Protein AF-A0A7S4A8Y4-F1 (afdb_monomer)

Radius of gyration: 19.27 Å; Cα contacts (8 Å, |Δi|>4): 131; chains: 1; bounding box: 44×58×48 Å

InterPro domains:
  IPR015419 CTAG/Pcc1 family [PF09341] (25-113)
  IPR015419 CTAG/Pcc1 family [PTHR31283] (20-116)

Nearest PDB structures (foldseek):
  5hej-assembly1_C  TM=5.143E-01  e=7.299E-01  Dickeya dadantii 3937
  5heu-assembly1_B  TM=5.172E-01  e=1.630E+00  Dickeya dadantii 3937
  4r25-assembly1_A  TM=3.318E-01  e=5.442E+00  Bacillus subtilis subsp. subtilis str. 168

Organism: NCBI:txid44445

Secondary structure (DSSP, 8-state):
-PPP---------------S-PPEEEEEEEEESSHHHHHHHHHHHHH---SSTTEEEEEEEEEEE---SSSS-----EEEEEEEEEEESSHHHHHHHHHHHHHHHHHHHHHHHHH----

Structure (mmCIF, N/CA/C/O backbone):
data_AF-A0A7S4A8Y4-F1
#
_entry.id   AF-A0A7S4A8Y4-F1
#
loop_
_atom_site.group_PDB
_atom_site.id
_atom_site.type_symbol
_atom_site.label_atom_id
_atom_site.label_alt_id
_atom_site.label_comp_id
_atom_site.label_asym_id
_atom_site.label_entity_id
_atom_site.label_seq_id
_atom_site.pdbx_PDB_ins_code
_atom_site.Cartn_x
_atom_site.Cartn_y
_atom_site.Cartn_z
_atom_site.occupancy
_atom_site.B_iso_or_equiv
_atom_site.auth_seq_id
_atom_site.auth_comp_id
_atom_site.auth_asym_id
_atom_site.auth_atom_id
_atom_site.pdbx_PDB_model_num
ATOM 1 N N . MET A 1 1 ? 6.478 50.215 17.269 1.00 50.31 1 MET A N 1
ATOM 2 C CA . MET A 1 1 ? 5.887 48.950 16.793 1.00 50.31 1 MET A CA 1
ATOM 3 C C . MET A 1 1 ? 6.646 48.497 15.557 1.00 50.31 1 MET A C 1
ATOM 5 O O . MET A 1 1 ? 6.503 49.150 14.531 1.00 50.31 1 MET A O 1
ATOM 9 N N . PRO A 1 2 ? 7.521 47.486 15.656 1.00 39.69 2 PRO A N 1
ATOM 10 C CA . PRO A 1 2 ? 8.142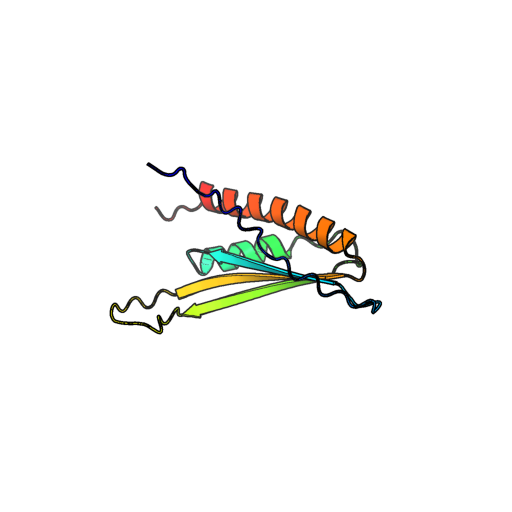 46.863 14.495 1.00 39.69 2 PRO A CA 1
ATOM 11 C C . PRO A 1 2 ? 7.368 45.610 14.055 1.00 39.69 2 PRO A C 1
ATOM 13 O O . PRO A 1 2 ? 6.901 44.831 14.879 1.00 39.69 2 PRO A O 1
ATOM 16 N N . ASN A 1 3 ? 7.221 45.501 12.737 1.00 42.44 3 ASN A N 1
ATOM 17 C CA . ASN A 1 3 ? 6.428 44.548 11.965 1.00 42.44 3 ASN A CA 1
ATOM 18 C C . ASN A 1 3 ? 7.072 43.143 11.917 1.00 42.44 3 ASN A C 1
ATOM 20 O O . ASN A 1 3 ? 8.299 43.021 11.929 1.00 42.44 3 ASN A O 1
ATOM 24 N N . GLU A 1 4 ? 6.229 42.110 11.861 1.00 42.12 4 GLU A N 1
ATOM 25 C CA . GLU A 1 4 ? 6.559 40.682 11.839 1.00 42.12 4 GLU A CA 1
ATOM 26 C C . GLU A 1 4 ? 7.539 40.305 10.719 1.00 42.12 4 GLU A C 1
ATOM 28 O O . GLU A 1 4 ? 7.380 40.646 9.549 1.00 42.12 4 GLU A O 1
ATOM 33 N N . THR A 1 5 ? 8.567 39.549 11.103 1.00 44.34 5 THR A N 1
ATOM 34 C CA . THR A 1 5 ? 9.514 38.893 10.201 1.00 44.34 5 THR A CA 1
ATOM 35 C C . THR A 1 5 ? 8.932 37.547 9.777 1.00 44.34 5 THR A C 1
ATOM 37 O O . THR A 1 5 ? 8.981 36.580 10.536 1.00 44.34 5 THR A O 1
ATOM 40 N N . THR A 1 6 ? 8.405 37.460 8.558 1.00 46.22 6 THR A N 1
ATOM 41 C CA . THR A 1 6 ? 7.983 36.192 7.950 1.00 46.22 6 THR A CA 1
ATOM 42 C C . THR A 1 6 ? 9.207 35.314 7.681 1.00 46.22 6 THR A C 1
ATOM 44 O O . THR A 1 6 ? 9.914 35.482 6.687 1.00 46.22 6 THR A O 1
ATOM 47 N N . ARG A 1 7 ? 9.475 34.358 8.576 1.00 35.16 7 ARG A N 1
ATOM 48 C CA . ARG A 1 7 ? 10.413 33.253 8.337 1.00 35.16 7 ARG A CA 1
ATOM 49 C C . ARG A 1 7 ? 9.693 32.146 7.569 1.00 35.16 7 ARG A C 1
ATOM 51 O O . ARG A 1 7 ? 9.131 31.224 8.153 1.00 35.16 7 ARG A O 1
ATOM 58 N N . THR A 1 8 ? 9.751 32.221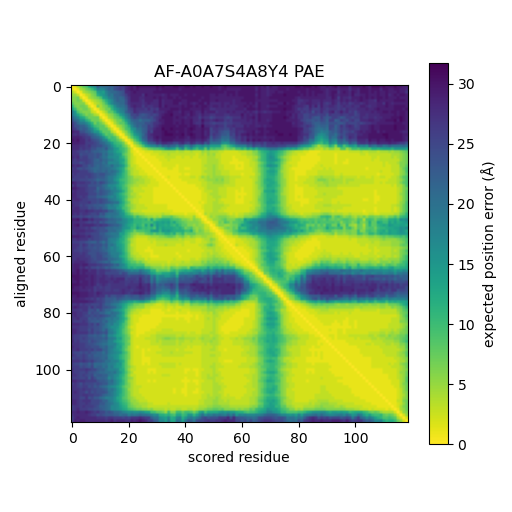 6.244 1.00 39.22 8 THR A N 1
ATOM 59 C CA . THR A 1 8 ? 9.518 31.059 5.380 1.00 39.22 8 THR A CA 1
ATOM 60 C C . THR A 1 8 ? 10.664 30.078 5.604 1.00 39.22 8 THR A C 1
ATOM 62 O O . THR A 1 8 ? 11.783 30.295 5.142 1.00 39.22 8 THR A O 1
ATOM 65 N N . THR A 1 9 ? 10.403 29.017 6.364 1.00 31.66 9 THR A N 1
ATOM 66 C CA . THR A 1 9 ? 11.376 27.948 6.598 1.00 31.66 9 THR A CA 1
ATOM 67 C C . THR A 1 9 ? 11.164 26.894 5.520 1.00 31.66 9 THR A C 1
ATOM 69 O O . TH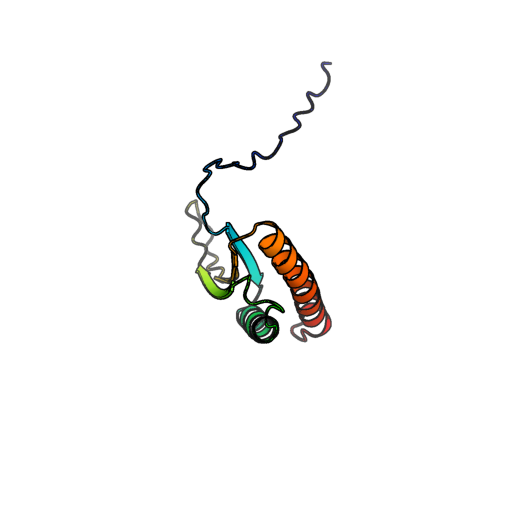R A 1 9 ? 10.257 26.072 5.609 1.00 31.66 9 THR A O 1
ATOM 72 N N . CYS A 1 10 ? 11.964 26.958 4.456 1.00 33.03 10 CYS A N 1
ATOM 73 C CA . CYS A 1 10 ? 12.030 25.893 3.464 1.00 33.03 10 CYS A CA 1
ATOM 74 C C . CYS A 1 10 ? 12.586 24.636 4.142 1.00 33.03 10 CYS A C 1
ATOM 76 O O . CYS A 1 10 ? 13.729 24.638 4.597 1.00 33.03 10 CYS A O 1
ATOM 78 N N . ALA A 1 11 ? 11.779 23.576 4.219 1.00 41.59 11 ALA A N 1
ATOM 79 C CA . ALA A 1 11 ? 12.246 22.265 4.640 1.00 41.59 11 ALA A CA 1
ATOM 80 C C . ALA A 1 11 ? 13.330 21.792 3.661 1.00 41.59 11 ALA A C 1
ATOM 82 O O . ALA A 1 11 ? 13.095 21.628 2.461 1.00 41.59 11 ALA A O 1
ATOM 83 N N . THR A 1 12 ? 14.540 21.634 4.185 1.00 37.72 12 THR A N 1
ATOM 84 C CA . THR A 1 12 ? 15.724 21.199 3.454 1.00 37.72 12 THR A CA 1
ATOM 85 C C . THR A 1 12 ? 15.555 19.736 3.057 1.00 37.72 12 THR A C 1
ATOM 87 O O . THR A 1 12 ? 15.857 18.831 3.830 1.00 37.72 12 THR A O 1
ATOM 90 N N . ALA A 1 13 ? 15.080 19.483 1.838 1.00 44.38 13 ALA A N 1
ATOM 91 C CA . ALA A 1 13 ? 15.266 18.185 1.209 1.00 44.38 13 ALA A CA 1
ATOM 92 C C . ALA A 1 13 ? 16.771 18.010 0.959 1.00 44.38 13 ALA A C 1
ATOM 94 O O . ALA A 1 13 ? 17.362 18.718 0.139 1.00 44.38 13 ALA A O 1
ATOM 95 N N . ALA A 1 14 ? 17.404 17.104 1.702 1.00 42.81 14 ALA A N 1
ATOM 96 C CA . ALA A 1 14 ? 18.786 16.718 1.476 1.00 42.81 14 ALA A CA 1
ATOM 97 C C . ALA A 1 14 ? 18.896 16.048 0.096 1.00 42.81 14 ALA A C 1
ATOM 99 O O . ALA A 1 14 ? 18.619 14.862 -0.073 1.00 42.81 14 ALA A O 1
ATOM 100 N N . VAL A 1 15 ? 19.269 16.832 -0.916 1.00 47.75 15 VAL A N 1
ATOM 101 C CA . VAL A 1 15 ? 19.627 16.322 -2.241 1.00 47.75 15 VAL A CA 1
ATOM 102 C C . VAL A 1 15 ? 21.054 15.793 -2.160 1.00 47.75 15 VAL A C 1
ATOM 104 O O . VAL A 1 15 ? 22.028 16.511 -2.383 1.00 47.75 15 VAL A O 1
ATOM 107 N N . SER A 1 16 ? 21.173 14.510 -1.839 1.00 45.62 16 SER A N 1
ATOM 108 C CA . SER A 1 16 ? 22.417 13.756 -1.970 1.00 45.62 16 SER A CA 1
ATOM 109 C C . SER A 1 16 ? 22.699 13.537 -3.454 1.00 45.62 16 SER A C 1
ATOM 111 O O . SER A 1 16 ? 22.182 12.617 -4.086 1.00 45.62 16 SER A O 1
ATOM 113 N N . ARG A 1 17 ? 23.497 14.429 -4.044 1.00 47.94 17 ARG A N 1
ATOM 114 C CA . ARG A 1 17 ? 23.940 14.325 -5.434 1.00 47.94 17 ARG A CA 1
ATOM 115 C C . ARG A 1 17 ? 25.145 13.386 -5.507 1.00 47.94 17 ARG A C 1
ATOM 117 O O . ARG A 1 17 ? 26.281 13.817 -5.355 1.00 47.94 17 ARG A O 1
ATOM 124 N N . ALA A 1 18 ? 24.879 12.110 -5.770 1.00 39.25 18 ALA A N 1
ATOM 125 C CA . ALA A 1 18 ? 25.873 11.136 -6.208 1.00 39.25 18 ALA A CA 1
ATOM 126 C C . ALA A 1 18 ? 25.392 10.515 -7.525 1.00 39.25 18 ALA A C 1
ATOM 128 O O . ALA A 1 18 ? 24.411 9.780 -7.561 1.00 39.25 18 ALA A O 1
ATOM 129 N N . THR A 1 19 ? 26.062 10.840 -8.630 1.00 49.72 19 THR A N 1
ATOM 130 C CA . THR A 1 19 ? 25.899 10.123 -9.898 1.00 49.72 19 THR A CA 1
ATOM 131 C C . THR A 1 19 ? 26.668 8.810 -9.819 1.00 49.72 19 THR A C 1
ATOM 133 O O . THR A 1 19 ? 27.800 8.700 -10.279 1.00 49.72 19 THR A O 1
ATOM 136 N N . THR A 1 20 ? 26.034 7.816 -9.214 1.00 48.00 20 THR A N 1
ATOM 137 C CA . THR A 1 20 ? 26.227 6.397 -9.505 1.00 48.00 20 THR A CA 1
ATOM 138 C C . THR A 1 20 ? 24.933 5.933 -10.172 1.00 48.00 20 THR A C 1
ATOM 140 O O . THR A 1 20 ? 23.865 6.459 -9.865 1.00 48.00 20 THR A O 1
ATOM 143 N N . HIS A 1 21 ? 24.978 4.989 -11.113 1.00 58.97 21 HIS A N 1
ATOM 144 C CA . HIS A 1 21 ? 23.762 4.359 -11.654 1.00 58.97 21 HIS A CA 1
ATOM 145 C C . HIS A 1 21 ? 23.168 3.424 -10.571 1.00 58.97 21 HIS A C 1
ATOM 147 O O . HIS A 1 21 ? 23.136 2.207 -10.716 1.00 58.97 21 HIS A O 1
ATOM 153 N N . GLY A 1 22 ? 22.828 4.000 -9.418 1.00 69.00 22 GLY A N 1
ATOM 154 C CA . GLY A 1 22 ? 22.338 3.334 -8.224 1.00 69.00 22 GLY A CA 1
ATOM 155 C C . GLY A 1 22 ? 20.822 3.232 -8.259 1.00 69.00 22 GLY A C 1
ATOM 156 O O . GLY A 1 22 ? 20.135 4.100 -8.793 1.00 69.00 22 GLY A O 1
ATOM 157 N N . SER A 1 23 ? 20.296 2.148 -7.705 1.00 85.56 23 SER A N 1
ATOM 158 C CA . SER A 1 23 ? 18.868 2.021 -7.438 1.00 85.56 23 SER A CA 1
ATOM 159 C C . SER A 1 23 ? 18.393 3.155 -6.524 1.00 85.56 23 SER A C 1
ATOM 161 O O . SER A 1 23 ? 19.036 3.483 -5.530 1.00 85.56 23 SER A O 1
ATOM 163 N N . HIS A 1 24 ? 17.249 3.735 -6.852 1.00 94.44 24 HIS A N 1
ATOM 164 C CA . HIS A 1 24 ? 16.482 4.624 -5.997 1.00 94.44 24 HIS A CA 1
ATOM 165 C C . HIS A 1 24 ? 15.610 3.800 -5.052 1.00 94.44 24 HIS A C 1
ATOM 167 O O . HIS A 1 24 ? 15.094 2.755 -5.450 1.00 94.44 24 HIS A O 1
ATOM 173 N N . SER A 1 25 ? 15.397 4.295 -3.835 1.00 95.25 25 SER A N 1
ATOM 174 C CA . SER A 1 25 ? 14.466 3.693 -2.885 1.00 95.25 25 SER A CA 1
ATOM 175 C C . SER A 1 25 ? 13.633 4.740 -2.156 1.00 95.25 25 SER A C 1
ATOM 177 O O . SER A 1 25 ? 14.091 5.863 -1.948 1.00 95.25 25 SER A O 1
ATOM 179 N N . CYS A 1 26 ? 12.430 4.359 -1.741 1.00 95.94 26 CYS A N 1
ATOM 180 C CA . CYS A 1 26 ? 11.527 5.170 -0.929 1.00 95.94 26 CYS A CA 1
ATOM 181 C C . CYS A 1 26 ? 10.893 4.283 0.146 1.00 95.94 26 CYS A C 1
ATOM 183 O O . CYS A 1 26 ? 10.465 3.172 -0.160 1.00 95.94 26 CYS A O 1
ATOM 185 N N . GLU A 1 27 ? 10.857 4.761 1.388 1.00 97.31 27 GLU A N 1
ATOM 186 C CA . GLU A 1 27 ? 10.205 4.085 2.510 1.00 97.31 27 GLU A CA 1
ATOM 187 C C . GLU A 1 27 ? 9.045 4.948 3.006 1.00 97.31 27 GLU A C 1
ATOM 189 O O . GLU A 1 27 ? 9.192 6.161 3.166 1.00 97.31 27 GLU A O 1
ATOM 194 N N . ILE A 1 28 ? 7.890 4.320 3.203 1.00 96.69 28 ILE A N 1
ATOM 195 C CA . ILE A 1 28 ? 6.677 4.940 3.732 1.00 96.69 28 ILE A CA 1
ATOM 196 C C . ILE A 1 28 ? 6.288 4.179 4.991 1.00 96.69 28 ILE A C 1
ATOM 198 O O . ILE A 1 28 ? 6.234 2.950 4.978 1.00 96.69 28 ILE A O 1
ATOM 202 N N . GLU A 1 29 ? 5.985 4.907 6.059 1.00 96.62 29 GLU A N 1
ATOM 203 C CA . GLU A 1 29 ? 5.453 4.343 7.295 1.00 96.62 29 GLU A CA 1
ATOM 204 C C . GLU A 1 29 ? 4.021 4.829 7.507 1.00 96.62 29 GLU A C 1
ATOM 206 O O . GLU A 1 29 ? 3.742 6.026 7.419 1.00 96.62 29 GLU A O 1
ATOM 211 N N . VAL A 1 30 ? 3.116 3.896 7.793 1.00 95.50 30 VAL A N 1
ATOM 212 C CA . VAL A 1 30 ? 1.720 4.184 8.131 1.00 95.50 30 VAL A CA 1
ATOM 213 C C . VAL A 1 30 ? 1.439 3.631 9.518 1.00 95.50 30 VAL A C 1
ATOM 215 O O . VAL A 1 30 ? 1.622 2.439 9.754 1.00 95.50 30 VAL A O 1
ATOM 218 N N . THR A 1 31 ? 1.000 4.490 10.429 1.00 95.38 31 THR A N 1
ATOM 219 C CA . THR A 1 31 ? 0.634 4.099 11.792 1.00 95.38 31 THR A CA 1
ATOM 220 C C . THR A 1 31 ? -0.843 3.728 11.861 1.00 95.38 31 THR A C 1
ATOM 222 O O . THR A 1 31 ? -1.680 4.426 11.290 1.00 95.38 31 THR A O 1
ATOM 225 N N . PHE A 1 32 ? -1.155 2.659 12.588 1.00 93.62 32 PHE A N 1
ATOM 226 C CA . PHE A 1 32 ? -2.507 2.168 12.819 1.00 93.62 32 PHE A CA 1
ATOM 227 C C . PHE A 1 32 ? -2.841 2.170 14.320 1.00 93.62 32 PHE A C 1
ATOM 229 O O . PHE A 1 32 ? -1.976 1.834 15.135 1.00 93.62 32 PHE A O 1
ATOM 236 N N . PRO A 1 33 ? -4.089 2.514 14.684 1.00 91.25 33 PRO A N 1
ATOM 237 C CA . PRO A 1 33 ? -4.610 2.417 16.048 1.00 91.25 33 PRO A CA 1
ATOM 238 C C . PRO A 1 33 ? -4.519 1.023 16.685 1.00 91.25 33 PRO A C 1
ATOM 240 O O . PRO A 1 33 ? -4.307 0.917 17.891 1.00 91.25 33 PRO A O 1
ATOM 243 N N . THR A 1 34 ? -4.695 -0.046 15.901 1.00 91.50 34 THR A N 1
ATOM 244 C CA . THR A 1 34 ? -4.695 -1.433 16.397 1.00 91.50 34 THR A CA 1
ATOM 245 C C . THR A 1 34 ? -3.802 -2.342 15.553 1.00 91.50 34 THR A C 1
ATOM 247 O O . THR A 1 34 ? -3.505 -2.055 14.389 1.00 91.50 34 THR A O 1
ATOM 250 N N . ASP A 1 35 ? -3.384 -3.464 16.142 1.00 94.12 35 ASP A N 1
ATOM 251 C CA . ASP A 1 35 ? -2.690 -4.552 15.448 1.00 94.12 35 ASP A CA 1
ATOM 252 C C . ASP A 1 35 ? -3.548 -5.124 14.322 1.00 94.12 35 ASP A C 1
ATOM 254 O O . ASP A 1 35 ? -3.071 -5.272 13.197 1.00 94.12 35 ASP A O 1
ATOM 258 N N . LEU A 1 36 ? -4.831 -5.363 14.606 1.00 93.12 36 LEU A N 1
ATOM 259 C CA . LEU A 1 36 ? -5.783 -5.923 13.656 1.00 93.12 36 LEU A CA 1
ATOM 260 C C . LEU A 1 36 ? -5.905 -5.058 12.396 1.00 93.12 36 LEU A C 1
ATOM 262 O O . LEU A 1 36 ? -5.829 -5.587 11.288 1.00 93.12 36 LEU A O 1
ATOM 266 N N . GLN A 1 37 ? -6.033 -3.736 12.543 1.00 94.12 37 GLN A N 1
ATOM 267 C CA . GLN A 1 37 ? -6.099 -2.826 11.395 1.00 94.12 37 GLN A CA 1
ATOM 268 C C . GLN A 1 37 ? -4.800 -2.845 10.579 1.00 94.12 37 GLN A C 1
ATOM 270 O O . GLN A 1 37 ? -4.845 -2.849 9.346 1.00 94.12 37 GLN A O 1
ATOM 275 N N . ALA A 1 38 ? -3.641 -2.893 11.244 1.00 95.25 38 ALA A N 1
ATOM 276 C CA . ALA A 1 38 ? -2.349 -2.971 10.569 1.00 95.25 38 ALA A CA 1
ATOM 277 C C . ALA A 1 38 ? -2.202 -4.286 9.777 1.00 95.25 38 ALA A C 1
ATOM 279 O O . ALA A 1 38 ? -1.740 -4.283 8.632 1.00 95.25 38 ALA A O 1
ATOM 280 N N . GLU A 1 39 ? -2.633 -5.408 10.358 1.00 95.25 39 GLU A N 1
ATOM 281 C CA . GLU A 1 39 ? -2.642 -6.724 9.714 1.00 95.25 39 GLU A CA 1
ATOM 282 C C . GLU A 1 39 ? -3.612 -6.792 8.534 1.00 95.25 39 GLU A C 1
ATOM 284 O O . GLU A 1 39 ? -3.243 -7.279 7.463 1.00 95.25 39 GLU A O 1
ATOM 289 N N . GLN A 1 40 ? -4.828 -6.267 8.688 1.00 94.88 40 GLN A N 1
ATOM 290 C CA . GLN A 1 40 ? -5.815 -6.204 7.611 1.00 94.88 40 GLN A CA 1
ATOM 291 C C . GLN A 1 40 ? -5.310 -5.344 6.452 1.00 94.88 40 GLN A C 1
ATOM 293 O O . GLN A 1 40 ? -5.340 -5.781 5.299 1.00 94.88 40 GLN A O 1
ATOM 298 N N . ALA A 1 41 ? -4.774 -4.156 6.744 1.00 94.94 41 ALA A N 1
ATOM 299 C CA . ALA A 1 41 ? -4.199 -3.284 5.728 1.00 94.94 41 ALA A CA 1
ATOM 300 C C . ALA A 1 41 ? -3.052 -3.975 4.980 1.00 94.94 41 ALA A C 1
ATOM 302 O O . ALA A 1 41 ? -3.017 -3.954 3.750 1.00 94.94 41 ALA A O 1
ATOM 303 N N . LEU A 1 42 ? -2.151 -4.653 5.700 1.00 95.31 42 LEU A N 1
ATOM 304 C CA . LEU A 1 42 ? -1.082 -5.451 5.104 1.00 95.31 42 LEU A CA 1
ATOM 305 C C . LEU A 1 42 ? -1.632 -6.539 4.173 1.00 95.31 42 LEU A C 1
ATOM 307 O O . LEU A 1 42 ? -1.123 -6.701 3.065 1.00 95.31 42 LEU A O 1
ATOM 311 N N . GLN A 1 43 ? -2.630 -7.307 4.614 1.00 94.12 43 GLN A N 1
ATOM 312 C CA . GLN A 1 43 ? -3.206 -8.392 3.817 1.00 94.12 43 GLN A CA 1
ATOM 313 C C . GLN A 1 43 ? -3.836 -7.872 2.525 1.00 94.12 43 GLN A C 1
ATOM 315 O O . GLN A 1 43 ? -3.604 -8.455 1.469 1.00 94.12 43 GLN A O 1
ATOM 320 N N . ILE A 1 44 ? -4.564 -6.756 2.591 1.00 93.50 44 ILE A N 1
ATOM 321 C CA . ILE A 1 44 ? -5.217 -6.158 1.423 1.00 93.50 44 ILE A CA 1
ATOM 322 C C . ILE A 1 44 ? -4.172 -5.579 0.458 1.00 93.50 44 ILE A C 1
ATOM 324 O O . ILE A 1 44 ? -4.187 -5.886 -0.733 1.00 93.50 44 ILE A O 1
ATOM 328 N N . LEU A 1 45 ? -3.216 -4.794 0.968 1.00 93.25 45 LEU A N 1
ATOM 329 C CA . LEU A 1 45 ? -2.206 -4.109 0.150 1.00 93.25 45 LEU A CA 1
ATOM 330 C C . LEU A 1 45 ? -1.175 -5.065 -0.473 1.00 93.25 45 LEU A C 1
ATOM 332 O O . LEU A 1 45 ? -0.569 -4.731 -1.488 1.00 93.25 45 LEU A O 1
ATOM 336 N N . ARG A 1 46 ? -0.970 -6.257 0.106 1.00 89.94 46 ARG A N 1
ATOM 337 C CA . ARG A 1 46 ? -0.061 -7.284 -0.435 1.00 89.94 46 ARG A CA 1
ATOM 338 C C . ARG A 1 46 ? -0.559 -7.944 -1.716 1.00 89.94 46 ARG A C 1
ATOM 340 O O . ARG A 1 46 ? 0.265 -8.435 -2.482 1.00 89.94 46 ARG A O 1
ATOM 347 N N . VAL A 1 47 ? -1.875 -8.020 -1.913 1.00 84.94 47 VAL A N 1
ATOM 348 C CA . VAL A 1 47 ? -2.463 -8.689 -3.087 1.00 84.94 47 VAL A CA 1
ATOM 349 C C . VAL A 1 47 ? -2.244 -7.862 -4.356 1.00 84.94 47 VAL A C 1
ATOM 351 O O . VAL A 1 47 ? -2.169 -8.421 -5.450 1.00 84.94 47 VAL A O 1
ATOM 354 N N . ASP A 1 48 ? -2.080 -6.548 -4.211 1.00 75.69 48 ASP A N 1
ATOM 355 C CA . ASP A 1 48 ? -1.801 -5.642 -5.317 1.00 75.69 48 ASP A CA 1
ATOM 356 C C . ASP A 1 48 ? -0.347 -5.779 -5.799 1.00 75.69 48 ASP A C 1
ATOM 358 O O . ASP A 1 48 ? 0.604 -5.229 -5.224 1.00 75.69 48 ASP A O 1
ATOM 362 N N . GLN A 1 49 ? -0.176 -6.551 -6.872 1.00 71.31 49 GLN A N 1
ATOM 363 C CA . GLN A 1 49 ? 1.100 -6.673 -7.564 1.00 71.31 49 GLN A CA 1
ATOM 364 C C . GLN A 1 49 ? 1.386 -5.415 -8.381 1.00 71.31 49 GLN A C 1
ATOM 366 O O . GLN A 1 49 ? 0.515 -4.893 -9.075 1.00 71.31 49 GLN A O 1
ATOM 371 N N . GLU A 1 50 ? 2.639 -4.962 -8.346 1.00 75.88 50 GLU A N 1
ATOM 372 C CA . GLU A 1 50 ? 3.078 -3.889 -9.231 1.00 75.88 50 GLU A CA 1
ATOM 373 C C . GLU A 1 50 ? 2.896 -4.315 -10.698 1.00 75.88 50 GLU A C 1
ATOM 375 O O . GLU A 1 50 ? 3.309 -5.415 -11.076 1.00 75.88 50 GLU A O 1
ATOM 380 N N . PRO A 1 51 ? 2.340 -3.452 -11.564 1.00 69.62 51 PRO A N 1
ATOM 381 C CA . PRO A 1 51 ? 2.086 -3.790 -12.964 1.00 69.62 51 PRO A CA 1
ATOM 382 C C . PRO A 1 51 ? 3.372 -3.993 -13.784 1.00 69.62 51 PRO A C 1
ATOM 384 O O . PRO A 1 51 ? 3.308 -4.418 -14.936 1.00 69.62 51 PRO A O 1
ATOM 387 N N . THR A 1 52 ? 4.544 -3.665 -13.227 1.00 77.75 52 THR A N 1
ATOM 388 C CA . THR A 1 52 ? 5.842 -3.819 -13.893 1.00 77.75 52 THR A CA 1
ATOM 389 C C . THR A 1 52 ? 6.884 -4.372 -12.926 1.00 77.75 52 THR A C 1
ATOM 391 O O . THR A 1 52 ? 6.924 -3.968 -11.768 1.00 77.75 52 THR A O 1
ATOM 394 N N . ASP A 1 53 ? 7.817 -5.173 -13.434 1.00 84.38 53 ASP A N 1
ATOM 395 C CA . ASP A 1 53 ? 8.991 -5.692 -12.714 1.00 84.38 53 ASP A CA 1
ATOM 396 C C . ASP A 1 53 ? 10.076 -4.631 -12.429 1.00 84.38 53 ASP A C 1
ATOM 398 O O . ASP A 1 53 ? 11.107 -4.910 -11.816 1.00 84.38 53 ASP A O 1
ATOM 402 N N . ARG A 1 54 ? 9.857 -3.388 -12.868 1.00 89.94 54 ARG A N 1
ATOM 403 C CA . ARG A 1 54 ? 10.810 -2.276 -12.735 1.00 89.94 54 ARG A CA 1
ATOM 404 C C . ARG A 1 54 ? 10.790 -1.631 -11.354 1.00 89.94 54 ARG A C 1
ATOM 406 O O . ARG A 1 54 ? 11.650 -0.786 -11.088 1.00 89.94 54 ARG A O 1
ATOM 413 N N . VAL A 1 55 ? 9.822 -1.982 -10.509 1.00 92.50 55 VAL A N 1
ATOM 414 C CA . VAL A 1 55 ? 9.732 -1.550 -9.111 1.00 92.50 55 VAL A CA 1
ATOM 415 C C . VAL A 1 55 ? 9.554 -2.775 -8.227 1.00 92.50 55 VAL A C 1
ATOM 417 O O . VAL A 1 55 ? 8.664 -3.585 -8.465 1.00 92.50 55 VAL A O 1
ATOM 420 N N . SER A 1 56 ? 10.380 -2.899 -7.193 1.00 92.38 56 SER A N 1
ATOM 421 C CA . SER A 1 56 ? 10.135 -3.833 -6.097 1.00 92.38 56 SER A CA 1
ATOM 422 C C . SER A 1 56 ? 9.364 -3.118 -4.989 1.00 92.38 56 SER A C 1
ATOM 424 O O . SER A 1 56 ? 9.692 -1.990 -4.627 1.00 92.38 56 SER A O 1
ATOM 426 N N . LYS A 1 57 ? 8.333 -3.778 -4.455 1.00 93.19 57 LYS A N 1
ATOM 427 C CA . LYS A 1 57 ? 7.526 -3.323 -3.317 1.00 93.19 57 LYS A CA 1
ATOM 428 C C . LYS A 1 57 ? 7.583 -4.393 -2.233 1.00 93.19 57 LYS A C 1
ATOM 430 O O . LYS A 1 57 ? 7.306 -5.561 -2.499 1.00 93.19 57 LYS A O 1
ATOM 435 N N . SER A 1 58 ? 7.963 -4.012 -1.019 1.00 94.50 58 SER A N 1
ATOM 436 C CA . SER A 1 58 ? 8.034 -4.912 0.137 1.00 94.50 58 SER A CA 1
ATOM 437 C C . SER A 1 58 ? 7.368 -4.286 1.353 1.00 94.50 58 SER A C 1
ATOM 439 O O . SER A 1 58 ? 7.350 -3.065 1.494 1.00 94.50 58 SER A O 1
ATOM 441 N N . PHE A 1 59 ? 6.807 -5.130 2.215 1.00 95.38 59 PHE A N 1
ATOM 442 C CA . PHE A 1 59 ? 6.021 -4.709 3.369 1.00 95.38 59 PHE A CA 1
ATOM 443 C C . PHE A 1 59 ? 6.562 -5.329 4.651 1.00 95.38 59 PHE A C 1
ATOM 445 O O . PHE A 1 59 ? 6.880 -6.521 4.677 1.00 95.38 59 PHE A O 1
ATOM 452 N N . GLN A 1 60 ? 6.563 -4.555 5.730 1.00 96.38 60 GLN A N 1
ATOM 453 C CA . GLN A 1 60 ? 6.935 -5.009 7.061 1.00 96.38 60 GLN A CA 1
ATOM 454 C C . GLN A 1 60 ? 5.991 -4.406 8.102 1.00 96.38 60 GLN A C 1
ATOM 456 O O . GLN A 1 60 ? 5.782 -3.198 8.121 1.00 96.38 60 GLN A O 1
ATOM 461 N N . LEU A 1 61 ? 5.447 -5.241 8.987 1.00 95.94 61 LEU A N 1
ATOM 462 C CA . LEU A 1 61 ? 4.780 -4.760 10.196 1.00 95.94 61 LEU A CA 1
ATOM 463 C C . LEU A 1 61 ? 5.805 -4.580 11.308 1.00 95.94 61 LEU A C 1
ATOM 465 O O . LEU A 1 61 ? 6.661 -5.441 11.522 1.00 95.94 61 LEU A O 1
ATOM 469 N N . VAL A 1 62 ? 5.714 -3.452 12.000 1.00 94.69 62 VAL A N 1
ATOM 470 C CA . VAL A 1 62 ? 6.589 -3.077 13.103 1.00 94.69 62 VAL A CA 1
ATOM 471 C C . VAL A 1 62 ? 5.730 -2.632 14.273 1.00 94.69 62 VAL A C 1
ATOM 473 O O . VAL A 1 62 ? 4.906 -1.733 14.147 1.00 94.69 62 VAL A O 1
ATOM 476 N N . GLN A 1 63 ? 5.951 -3.253 15.425 1.00 91.12 63 GLN A N 1
ATOM 477 C CA . GLN A 1 63 ? 5.353 -2.856 16.691 1.00 91.12 63 GLN A CA 1
ATOM 478 C C . GLN A 1 63 ? 6.427 -2.149 17.513 1.00 91.12 63 GLN A C 1
ATOM 480 O O . GLN A 1 63 ? 7.508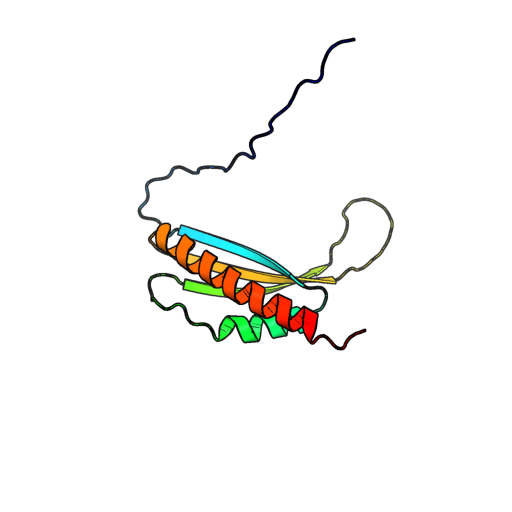 -2.696 17.727 1.00 91.12 63 GLN A O 1
ATOM 485 N N . THR A 1 64 ? 6.162 -0.920 17.945 1.00 87.81 64 THR A N 1
ATOM 486 C CA . THR A 1 64 ? 7.085 -0.150 18.790 1.00 87.81 64 THR A CA 1
ATOM 487 C C . THR A 1 64 ? 6.391 0.212 20.093 1.00 87.81 64 THR A C 1
ATOM 489 O O . THR A 1 64 ? 5.221 0.583 20.096 1.00 87.81 64 THR A O 1
ATOM 492 N N . LYS A 1 65 ? 7.111 0.074 21.206 1.00 83.94 65 LYS A N 1
ATOM 493 C CA . LYS A 1 65 ? 6.697 0.630 22.494 1.00 83.94 65 LYS A CA 1
ATOM 494 C C . LYS A 1 65 ? 7.357 1.993 22.594 1.00 83.94 65 LYS A C 1
ATOM 496 O O . LYS A 1 65 ? 8.583 2.050 22.696 1.00 83.94 65 LYS A O 1
ATOM 501 N N . GLU A 1 66 ? 6.581 3.064 22.485 1.00 70.62 66 GLU A N 1
ATOM 502 C CA . GLU A 1 66 ? 7.128 4.395 22.734 1.00 70.62 66 GLU A CA 1
ATOM 503 C C . GLU A 1 66 ? 7.495 4.451 24.218 1.00 70.62 66 GLU A C 1
ATOM 505 O O . GLU A 1 66 ? 6.668 4.238 25.102 1.00 70.62 66 GLU A O 1
ATOM 510 N N . THR A 1 67 ? 8.794 4.559 24.485 1.00 58.44 67 THR A N 1
ATOM 511 C CA . THR A 1 67 ? 9.310 4.763 25.835 1.00 58.44 67 THR A CA 1
ATOM 512 C C . THR A 1 67 ? 9.812 6.190 25.808 1.00 58.44 67 THR A C 1
ATOM 514 O O . THR A 1 67 ? 10.871 6.443 25.239 1.00 58.44 67 THR A O 1
ATOM 517 N N . ASP A 1 68 ? 9.006 7.127 26.301 1.00 55.09 68 ASP A N 1
ATOM 518 C CA . ASP A 1 68 ? 9.423 8.521 26.414 1.00 55.09 68 ASP A CA 1
ATOM 519 C C . ASP A 1 68 ? 10.715 8.573 27.241 1.00 55.09 68 ASP A C 1
ATOM 521 O O . ASP A 1 68 ? 10.730 8.192 28.414 1.00 55.09 68 ASP A O 1
ATOM 525 N N . GLU A 1 69 ? 11.818 9.013 26.628 1.00 55.59 69 GLU A N 1
ATOM 526 C CA . GLU A 1 69 ? 13.095 9.222 27.324 1.00 55.59 69 GLU A CA 1
ATOM 527 C C . GLU A 1 69 ? 13.076 10.467 28.236 1.00 55.59 69 GLU A C 1
ATOM 529 O O . GLU A 1 69 ? 14.104 10.793 28.823 1.00 55.59 69 GLU A O 1
ATOM 534 N N . ASP A 1 70 ? 11.930 11.138 28.422 1.00 55.56 70 ASP A N 1
ATOM 535 C CA . ASP A 1 70 ? 11.828 12.317 29.288 1.00 55.56 70 ASP A CA 1
ATOM 536 C C . ASP A 1 70 ? 10.528 12.330 30.129 1.00 55.56 70 ASP A C 1
ATOM 538 O O . ASP A 1 70 ? 9.418 12.491 29.634 1.00 55.56 70 ASP A O 1
ATOM 542 N N . ASP A 1 71 ? 10.717 12.111 31.433 1.00 54.62 71 ASP A N 1
ATOM 543 C CA . ASP A 1 71 ? 9.855 12.385 32.596 1.00 54.62 71 ASP A CA 1
ATOM 544 C C . ASP A 1 71 ? 8.338 12.014 32.596 1.00 54.62 71 ASP A C 1
ATOM 546 O O . ASP A 1 71 ? 7.449 12.735 32.154 1.00 54.62 71 ASP A O 1
ATOM 550 N N . LYS A 1 72 ? 8.030 10.949 33.357 1.00 58.09 72 LYS A N 1
ATOM 551 C CA . LYS A 1 72 ? 6.837 10.779 34.226 1.00 58.09 72 LYS A CA 1
ATOM 552 C C . LYS A 1 72 ? 5.439 11.014 33.621 1.00 58.09 72 LYS A C 1
ATOM 554 O O . LYS A 1 72 ? 4.687 11.868 34.091 1.00 58.09 72 LYS A O 1
ATOM 559 N N . LYS A 1 73 ? 4.972 10.067 32.807 1.00 49.78 73 LYS A N 1
ATOM 560 C CA . LYS A 1 73 ? 3.631 9.459 32.963 1.00 49.78 73 LYS A CA 1
ATOM 561 C C . LYS A 1 73 ? 3.554 8.186 32.127 1.00 49.78 73 LYS A C 1
ATOM 563 O O . LYS A 1 73 ? 3.478 8.237 30.912 1.00 49.78 73 LYS A O 1
ATOM 568 N N . GLY A 1 74 ? 3.598 7.038 32.799 1.00 49.69 74 GLY A N 1
ATOM 569 C CA . GLY A 1 74 ? 3.551 5.732 32.152 1.00 49.69 74 GLY A CA 1
ATOM 570 C C . GLY A 1 74 ? 2.232 5.500 31.420 1.00 49.69 74 GLY A C 1
ATOM 571 O O . GLY A 1 74 ? 1.230 5.162 32.045 1.00 49.69 74 GLY A O 1
ATOM 572 N N . GLY A 1 75 ? 2.266 5.640 30.101 1.00 54.88 75 GLY A N 1
ATOM 573 C CA . GLY A 1 75 ? 1.403 4.920 29.180 1.00 54.88 75 GLY A CA 1
ATOM 574 C C . GLY A 1 75 ? 2.307 4.050 28.321 1.00 54.88 75 GLY A C 1
ATOM 575 O O . GLY A 1 75 ? 3.119 4.562 27.565 1.00 54.88 75 GLY A O 1
ATOM 576 N N . ASN A 1 76 ? 2.221 2.731 28.459 1.00 65.88 76 ASN A N 1
ATOM 577 C CA . ASN A 1 76 ? 2.846 1.790 27.534 1.00 65.88 76 ASN A CA 1
ATOM 578 C C . ASN A 1 76 ? 2.038 1.755 26.228 1.00 65.88 76 ASN A C 1
ATOM 580 O O . ASN A 1 76 ? 1.426 0.738 25.897 1.00 65.88 76 ASN A O 1
ATOM 584 N N . GLU A 1 77 ? 1.996 2.880 25.514 1.00 79.12 77 GLU A N 1
ATOM 585 C CA . GLU A 1 77 ? 1.280 2.968 24.250 1.00 79.12 77 GLU A CA 1
ATOM 586 C C . GLU A 1 77 ? 2.032 2.151 23.197 1.00 79.12 77 GLU A C 1
ATOM 588 O O . GLU A 1 77 ? 3.209 2.361 22.889 1.00 79.12 77 GLU A O 1
ATOM 593 N N . THR A 1 78 ? 1.358 1.109 22.724 1.00 86.44 78 THR A N 1
ATOM 594 C CA . THR A 1 78 ? 1.885 0.233 21.688 1.00 86.44 78 THR A CA 1
ATOM 595 C C . THR A 1 78 ? 1.462 0.798 20.348 1.00 86.44 78 THR A C 1
ATOM 597 O O . THR A 1 78 ? 0.273 0.848 20.052 1.00 86.44 78 THR A O 1
ATOM 600 N N . VAL A 1 79 ? 2.439 1.185 19.534 1.00 90.56 79 VAL A N 1
ATOM 601 C CA . VAL A 1 79 ? 2.206 1.766 18.213 1.00 90.56 79 VAL A CA 1
ATOM 602 C C . VAL A 1 79 ? 2.444 0.704 17.144 1.00 90.56 79 VAL A C 1
ATOM 604 O O . VAL A 1 79 ? 3.519 0.095 17.086 1.00 90.56 79 VAL A O 1
ATOM 607 N N . TYR A 1 80 ? 1.452 0.497 16.279 1.00 94.31 80 TYR A N 1
ATOM 608 C CA . TYR A 1 80 ? 1.514 -0.450 15.166 1.00 94.31 80 TYR A CA 1
ATOM 609 C C . TYR A 1 80 ? 1.798 0.295 13.864 1.00 94.31 80 TYR A C 1
ATOM 611 O O . TYR A 1 80 ? 1.070 1.210 13.493 1.00 94.31 80 TYR A O 1
ATOM 619 N N . LYS A 1 81 ? 2.871 -0.077 13.162 1.00 95.56 81 LYS A N 1
ATOM 620 C CA . LYS A 1 81 ? 3.332 0.593 11.939 1.00 95.56 81 LYS A CA 1
ATOM 621 C C . LYS A 1 81 ? 3.439 -0.399 10.784 1.00 95.56 81 LYS A C 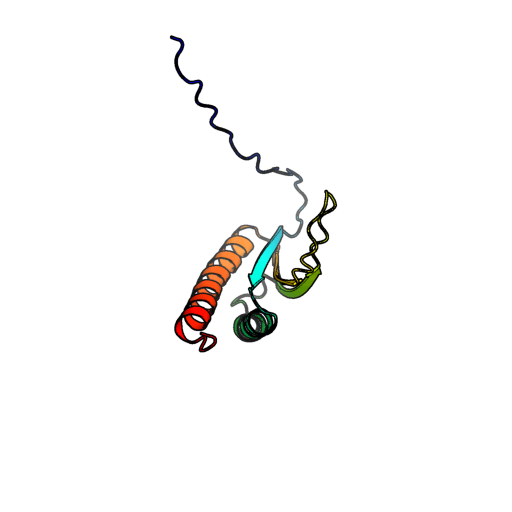1
ATOM 623 O O . LYS A 1 81 ? 4.063 -1.449 10.920 1.00 95.56 81 LYS A O 1
ATOM 628 N N . LEU A 1 82 ? 2.894 -0.040 9.627 1.00 96.62 82 LEU A N 1
ATOM 629 C CA . LEU A 1 82 ? 3.148 -0.699 8.349 1.00 96.62 82 LEU A CA 1
ATOM 630 C C . LEU A 1 82 ? 4.226 0.078 7.599 1.00 96.62 82 LEU A C 1
ATOM 632 O O . LEU A 1 82 ? 3.992 1.200 7.151 1.00 96.62 82 LEU A O 1
ATOM 636 N N . LYS A 1 83 ? 5.398 -0.531 7.442 1.00 96.81 83 LYS A N 1
ATOM 637 C CA . LYS A 1 83 ? 6.471 -0.022 6.593 1.00 96.81 83 LYS A CA 1
ATOM 638 C C . LYS A 1 83 ? 6.344 -0.595 5.192 1.00 96.81 83 LYS A C 1
ATOM 640 O O . LYS A 1 83 ? 6.181 -1.806 5.025 1.00 96.81 83 LYS A O 1
ATOM 645 N N . VAL A 1 84 ? 6.468 0.265 4.190 1.00 96.25 84 VAL A N 1
ATOM 646 C CA . VAL A 1 84 ? 6.449 -0.102 2.774 1.00 96.25 84 VAL A CA 1
ATOM 647 C C . VAL A 1 84 ? 7.694 0.451 2.112 1.00 96.25 84 VAL A C 1
ATOM 649 O O . VAL A 1 84 ? 7.943 1.653 2.165 1.00 96.25 84 VAL A O 1
ATOM 652 N N . ARG A 1 85 ? 8.475 -0.424 1.483 1.00 96.12 85 ARG A N 1
ATOM 653 C CA . ARG A 1 85 ? 9.724 -0.058 0.819 1.00 96.12 85 ARG A CA 1
ATOM 654 C C . ARG A 1 85 ? 9.634 -0.328 -0.673 1.00 96.12 85 ARG A C 1
ATOM 656 O O . ARG A 1 85 ? 9.393 -1.464 -1.086 1.00 96.12 85 ARG A O 1
ATOM 663 N N . PHE A 1 86 ? 9.865 0.728 -1.444 1.00 95.19 86 PHE A N 1
ATOM 664 C CA . PHE A 1 86 ? 9.942 0.732 -2.898 1.00 95.19 86 PHE A CA 1
ATOM 665 C C . PHE A 1 86 ? 11.396 0.817 -3.339 1.00 95.19 86 PH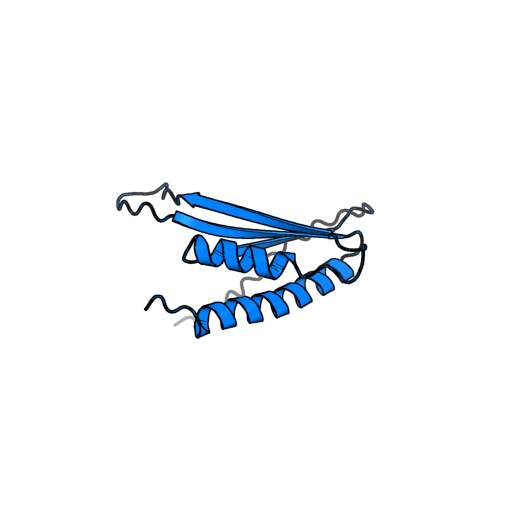E A C 1
ATOM 667 O O . PHE A 1 86 ? 12.136 1.647 -2.807 1.00 95.19 86 PHE A O 1
ATOM 674 N N . GLU A 1 87 ? 11.796 0.041 -4.343 1.00 94.75 87 GLU A N 1
ATOM 675 C CA . GLU A 1 87 ? 13.099 0.197 -4.996 1.00 94.75 87 GLU A CA 1
ATOM 676 C C . GLU A 1 87 ? 12.981 0.108 -6.518 1.00 94.75 87 GLU A C 1
ATOM 678 O O . GLU A 1 87 ? 12.190 -0.655 -7.065 1.00 94.75 87 GLU A O 1
ATOM 683 N N . SER A 1 88 ? 13.770 0.908 -7.233 1.00 94.69 88 SER A N 1
ATOM 684 C CA . SER A 1 88 ? 13.786 0.918 -8.696 1.00 94.69 88 SER A CA 1
ATOM 685 C C . SER A 1 88 ? 15.077 1.514 -9.236 1.00 94.69 88 SER A C 1
ATOM 687 O O . SER A 1 88 ? 15.714 2.335 -8.590 1.00 94.69 88 SER A O 1
ATOM 689 N N . LYS A 1 89 ? 15.446 1.178 -10.473 1.00 93.50 89 LYS A N 1
ATOM 690 C CA . LYS A 1 89 ? 16.560 1.832 -11.182 1.00 93.50 89 LYS A CA 1
ATOM 691 C C . LYS A 1 89 ? 16.220 3.238 -11.680 1.00 93.50 89 LYS A C 1
ATOM 693 O O . LYS A 1 89 ? 17.123 3.983 -12.040 1.00 93.50 89 LYS A O 1
ATOM 698 N N . GLU A 1 90 ? 14.938 3.600 -11.733 1.00 92.38 90 GLU A N 1
ATOM 699 C CA . GLU A 1 90 ? 14.479 4.861 -12.313 1.00 92.38 90 GLU A CA 1
ATOM 700 C C . GLU A 1 90 ? 13.559 5.611 -11.346 1.00 92.38 90 GLU A C 1
ATOM 702 O O . GLU A 1 90 ? 12.500 5.118 -10.966 1.00 92.38 90 GLU A O 1
ATOM 707 N N . MET A 1 91 ? 13.904 6.857 -11.010 1.00 92.31 91 MET A N 1
ATOM 708 C CA . MET A 1 91 ? 13.125 7.676 -10.069 1.00 92.31 91 MET A CA 1
ATOM 709 C C . MET A 1 91 ? 11.659 7.872 -10.496 1.00 92.31 91 MET A C 1
ATOM 711 O O . MET A 1 91 ? 10.757 7.920 -9.661 1.00 92.31 91 MET A O 1
ATOM 715 N N . LYS A 1 92 ? 11.389 7.939 -11.808 1.00 93.38 92 LYS A N 1
ATOM 716 C CA . LYS A 1 92 ? 10.013 8.037 -12.328 1.00 93.38 92 LYS A CA 1
ATOM 717 C C . LYS A 1 92 ? 9.159 6.822 -11.955 1.00 93.38 92 LYS A C 1
ATOM 719 O O . LYS A 1 92 ? 7.960 6.976 -11.772 1.00 93.38 92 LYS A O 1
ATOM 724 N N . MET A 1 93 ? 9.768 5.643 -11.828 1.00 93.50 93 MET A N 1
ATOM 725 C CA . MET A 1 93 ? 9.053 4.419 -11.484 1.00 93.50 93 MET A CA 1
ATOM 726 C C . MET A 1 93 ? 8.707 4.391 -9.993 1.00 93.50 93 MET A C 1
ATOM 728 O O . MET A 1 93 ? 7.583 4.038 -9.658 1.00 93.50 93 MET A O 1
ATOM 732 N N . ILE A 1 94 ? 9.602 4.882 -9.121 1.00 94.38 94 ILE A N 1
ATOM 733 C CA . ILE A 1 94 ? 9.275 5.131 -7.704 1.00 94.38 94 ILE A CA 1
ATOM 734 C C . ILE A 1 94 ? 8.059 6.050 -7.596 1.00 94.38 94 ILE A C 1
ATOM 736 O O . ILE A 1 94 ? 7.120 5.739 -6.876 1.00 94.38 94 ILE A O 1
ATOM 740 N N . ARG A 1 95 ? 8.040 7.158 -8.347 1.00 93.75 95 ARG A N 1
ATOM 741 C CA . ARG A 1 95 ? 6.908 8.095 -8.322 1.00 93.75 95 ARG A CA 1
ATOM 742 C C . ARG A 1 95 ? 5.592 7.422 -8.715 1.00 93.75 95 ARG A C 1
ATOM 744 O O . ARG A 1 95 ? 4.604 7.622 -8.024 1.00 93.75 95 ARG A O 1
ATOM 751 N N . VAL A 1 96 ? 5.581 6.654 -9.807 1.00 93.19 96 VAL A N 1
ATOM 752 C CA . VAL A 1 96 ? 4.372 5.957 -10.277 1.00 93.19 96 VAL A CA 1
ATOM 753 C C . VAL A 1 96 ? 3.867 4.969 -9.223 1.00 93.19 96 VAL A C 1
ATOM 755 O O . VAL A 1 96 ? 2.694 5.037 -8.872 1.00 93.19 96 VAL A O 1
ATOM 758 N N . ALA A 1 97 ? 4.749 4.127 -8.677 1.00 93.12 97 ALA A N 1
ATOM 759 C CA . ALA A 1 97 ? 4.379 3.112 -7.689 1.00 93.12 97 ALA A CA 1
ATOM 760 C C . ALA A 1 97 ? 3.911 3.716 -6.355 1.00 93.12 97 ALA A C 1
ATOM 762 O O . ALA A 1 97 ? 2.947 3.253 -5.755 1.00 93.12 97 ALA A O 1
ATOM 763 N N . VAL A 1 98 ? 4.560 4.790 -5.897 1.00 94.44 98 VAL A N 1
ATOM 764 C CA . VAL A 1 98 ? 4.136 5.502 -4.684 1.00 94.44 98 VAL A CA 1
ATOM 765 C C . VAL A 1 98 ? 2.770 6.160 -4.889 1.00 94.44 98 VAL A C 1
ATOM 767 O O . VAL A 1 98 ? 1.936 6.117 -3.989 1.00 94.44 98 VAL A O 1
ATOM 770 N N . SER A 1 99 ? 2.512 6.748 -6.062 1.00 94.44 99 SER A N 1
ATOM 771 C CA . SER A 1 99 ? 1.205 7.340 -6.365 1.00 94.44 99 SER A CA 1
ATOM 772 C C . SER A 1 99 ? 0.084 6.300 -6.345 1.00 94.44 99 SER A C 1
ATOM 774 O O . SER A 1 99 ? -0.886 6.501 -5.620 1.00 94.44 99 SER A O 1
ATOM 776 N N . SER A 1 100 ? 0.239 5.171 -7.045 1.00 92.19 100 SER A N 1
ATOM 777 C CA . SER A 1 100 ? -0.772 4.103 -7.019 1.00 92.19 100 SER A CA 1
ATOM 778 C C . SER A 1 100 ? -0.941 3.505 -5.623 1.00 92.19 100 SER A C 1
ATOM 780 O O . SER A 1 100 ? -2.061 3.232 -5.198 1.00 92.19 100 SER A O 1
ATOM 782 N N . PHE A 1 101 ? 0.147 3.362 -4.861 1.00 94.00 101 PHE A N 1
ATOM 783 C CA . PHE A 1 101 ? 0.075 2.918 -3.473 1.00 94.00 101 PHE A CA 1
ATOM 784 C C . PHE A 1 101 ? -0.798 3.833 -2.605 1.00 94.00 101 PHE A C 1
ATOM 786 O O . PHE A 1 101 ? -1.611 3.325 -1.836 1.00 94.00 101 PHE A O 1
ATOM 793 N N . TYR A 1 102 ? -0.677 5.159 -2.729 1.00 95.50 102 TYR A N 1
ATOM 794 C CA . TYR A 1 102 ? -1.532 6.086 -1.981 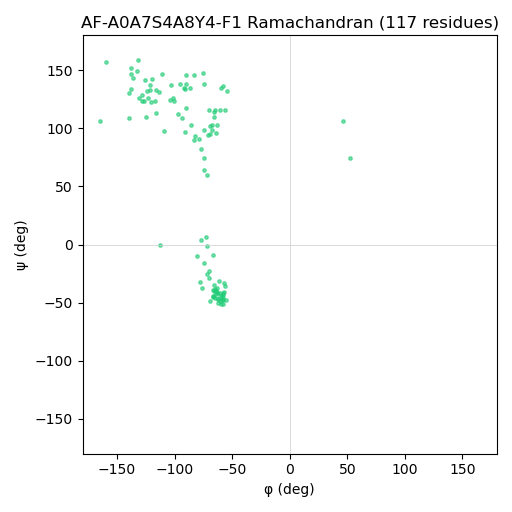1.00 95.50 102 TYR A CA 1
ATOM 795 C C . TYR A 1 102 ? -3.005 6.000 -2.389 1.00 95.50 102 TYR A C 1
ATOM 797 O O . TYR A 1 102 ? -3.874 6.122 -1.521 1.00 95.50 102 TYR A O 1
ATOM 805 N N . ASP A 1 103 ? -3.296 5.749 -3.666 1.00 94.12 103 ASP A N 1
ATOM 806 C CA . ASP A 1 103 ? -4.668 5.529 -4.128 1.00 94.12 103 ASP A CA 1
ATOM 807 C C . ASP A 1 103 ? -5.270 4.287 -3.447 1.00 94.12 103 ASP A C 1
ATOM 809 O O . ASP A 1 103 ? -6.358 4.359 -2.869 1.00 94.12 103 ASP A O 1
ATOM 813 N N . TYR A 1 104 ? -4.528 3.174 -3.404 1.00 93.75 104 TYR A N 1
ATOM 814 C CA . TYR A 1 104 ? -4.966 1.953 -2.719 1.00 93.75 104 TYR A CA 1
ATOM 815 C C . TYR A 1 104 ? -5.055 2.111 -1.204 1.00 93.75 104 TYR A C 1
ATOM 817 O O . TYR A 1 104 ? -6.045 1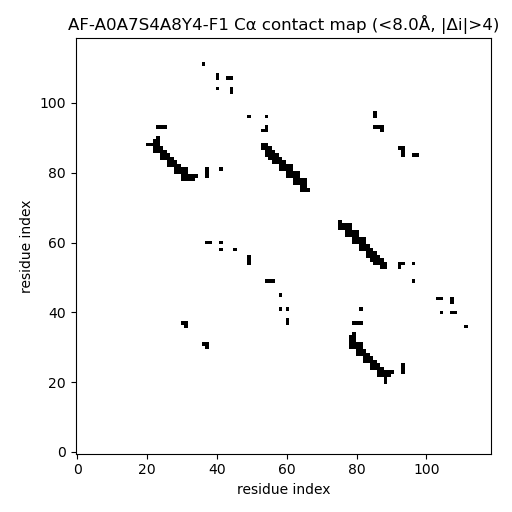.699 -0.598 1.00 93.75 104 TYR A O 1
ATOM 825 N N . LEU A 1 105 ? -4.059 2.744 -0.582 1.00 95.56 105 LEU A N 1
ATOM 826 C CA . LEU A 1 105 ? -4.058 3.017 0.851 1.00 95.56 105 LEU A CA 1
ATOM 827 C C . LEU A 1 105 ? -5.282 3.849 1.240 1.00 95.56 105 LEU A C 1
ATOM 829 O O . LEU A 1 105 ? -5.934 3.550 2.234 1.00 95.56 105 LEU A O 1
ATOM 833 N N . THR A 1 106 ? -5.645 4.845 0.431 1.00 96.00 106 THR A N 1
ATOM 834 C CA . THR A 1 106 ? -6.843 5.660 0.662 1.00 96.00 106 THR A CA 1
ATOM 835 C C . THR A 1 106 ? -8.112 4.809 0.659 1.00 96.00 106 THR A C 1
ATOM 837 O O . THR A 1 106 ? -8.978 5.008 1.509 1.00 96.00 106 THR A O 1
ATOM 840 N N . VAL A 1 107 ? -8.234 3.850 -0.265 1.00 95.06 107 VAL A N 1
ATOM 841 C CA . VAL A 1 107 ? -9.382 2.929 -0.310 1.00 95.06 107 VAL A CA 1
ATOM 842 C C . VAL A 1 107 ? -9.418 2.044 0.933 1.00 95.06 107 VAL A C 1
ATOM 844 O O . VAL A 1 107 ? -10.472 1.927 1.557 1.00 95.06 107 VAL A O 1
ATOM 847 N N . VAL A 1 108 ? -8.280 1.471 1.332 1.00 94.56 108 VAL A N 1
ATOM 848 C CA . VAL A 1 108 ? -8.175 0.635 2.538 1.00 94.56 108 VAL A CA 1
ATOM 849 C C . VAL A 1 108 ? -8.567 1.424 3.782 1.00 94.56 108 VAL A C 1
ATOM 851 O O . VAL A 1 108 ? -9.441 0.987 4.521 1.00 94.56 108 VAL A O 1
ATOM 854 N N . LEU A 1 109 ? -7.985 2.607 3.986 1.00 94.50 109 LEU A N 1
ATOM 855 C CA . LEU A 1 109 ? -8.254 3.431 5.165 1.00 94.50 109 LEU A CA 1
ATOM 856 C C . LEU A 1 109 ? -9.715 3.881 5.233 1.00 94.50 109 LEU A C 1
ATOM 858 O O . LEU A 1 109 ? -10.314 3.819 6.301 1.00 94.50 109 LEU A O 1
ATOM 862 N N . LYS A 1 110 ? -10.318 4.275 4.104 1.00 94.88 110 LYS A N 1
ATOM 863 C CA . LYS A 1 110 ? -11.750 4.610 4.054 1.00 94.88 110 LYS A CA 1
ATOM 864 C C . LYS A 1 110 ? -12.640 3.404 4.339 1.00 94.88 110 LYS A C 1
ATOM 866 O O . LYS A 1 110 ? -13.658 3.553 4.999 1.00 94.88 110 LYS A O 1
ATOM 871 N N . THR A 1 111 ? -12.261 2.224 3.851 1.00 94.06 111 THR A N 1
ATOM 872 C CA . THR A 1 111 ? -13.009 0.982 4.099 1.00 94.06 111 THR A CA 1
ATOM 873 C C . THR A 1 111 ? -12.940 0.601 5.571 1.00 94.06 111 THR A C 1
ATOM 875 O O . THR A 1 111 ? -13.968 0.294 6.160 1.00 94.06 111 THR A O 1
ATOM 878 N N . LEU A 1 112 ? -11.753 0.674 6.182 1.00 92.12 112 LEU A N 1
ATOM 879 C CA . LEU A 1 112 ? -11.611 0.482 7.621 1.00 92.12 112 LEU A CA 1
ATOM 880 C C . LEU A 1 112 ? -12.479 1.499 8.365 1.00 92.12 112 LEU A C 1
ATOM 882 O O . LEU A 1 112 ? -13.324 1.095 9.139 1.00 92.12 112 LEU A O 1
ATOM 886 N N . GLN A 1 113 ? -12.378 2.791 8.052 1.00 90.94 113 GLN A N 1
ATOM 887 C CA . GLN A 1 113 ? -13.171 3.827 8.720 1.00 90.94 113 GLN A CA 1
ATOM 888 C C . GLN A 1 113 ? -14.695 3.614 8.625 1.00 90.94 113 GLN A C 1
ATOM 890 O O . GLN A 1 113 ? -15.396 3.872 9.597 1.00 90.94 113 GLN A O 1
ATOM 895 N N . GLU A 1 114 ? -15.213 3.191 7.470 1.00 92.25 114 GLU A N 1
ATOM 896 C CA . GLU A 1 114 ? -16.659 3.028 7.253 1.00 92.25 114 GLU A CA 1
ATOM 897 C C . GLU A 1 114 ? -17.215 1.746 7.895 1.00 92.25 114 GLU A C 1
ATOM 899 O O . GLU A 1 114 ? -18.367 1.716 8.323 1.00 92.25 114 GLU A O 1
ATOM 904 N N . PHE A 1 115 ? -16.412 0.680 7.950 1.00 88.50 115 PHE A N 1
ATOM 905 C CA . PHE A 1 115 ? -16.867 -0.648 8.371 1.00 88.50 115 PHE A CA 1
ATOM 906 C C . PHE A 1 115 ? -16.281 -1.126 9.699 1.00 88.50 115 PHE A C 1
ATOM 908 O O . PHE A 1 115 ? -16.629 -2.228 10.131 1.00 88.50 115 PHE A O 1
ATOM 915 N N . ASP A 1 116 ? -15.428 -0.343 10.366 1.00 79.88 116 ASP A N 1
ATOM 916 C CA . ASP A 1 116 ? -14.961 -0.710 11.699 1.00 79.88 116 ASP A CA 1
ATOM 917 C C . ASP A 1 116 ? -16.114 -0.608 12.696 1.00 79.88 116 ASP A C 1
ATOM 919 O O . ASP A 1 116 ? -16.515 0.464 13.145 1.00 79.88 116 ASP A O 1
ATOM 923 N N . THR A 1 117 ? -16.678 -1.759 13.043 1.00 65.69 117 THR A N 1
ATOM 924 C CA . THR A 1 117 ? -17.769 -1.872 14.015 1.00 65.69 117 THR A CA 1
ATOM 925 C C . THR A 1 117 ? -17.303 -1.759 15.468 1.00 65.69 117 THR A C 1
ATOM 927 O O . THR A 1 117 ? -18.124 -1.905 16.372 1.00 65.69 117 THR A O 1
ATOM 930 N N . THR A 1 118 ? -16.015 -1.504 15.729 1.00 57.38 118 THR A N 1
ATOM 931 C CA . THR A 1 118 ? -15.524 -1.129 17.064 1.00 57.38 118 THR A CA 1
ATOM 932 C C . THR A 1 118 ? -15.899 0.319 17.384 1.00 57.38 118 THR A C 1
ATOM 934 O O . THR A 1 118 ? -15.055 1.213 17.355 1.00 57.38 118 THR A O 1
ATOM 937 N N . SER A 1 119 ? -17.182 0.538 17.681 1.00 47.62 119 SER A N 1
ATOM 938 C CA . SER A 1 119 ? -17.682 1.699 18.426 1.00 47.62 119 SER A CA 1
ATOM 939 C C . SER A 1 119 ? -18.133 1.291 19.821 1.00 47.62 119 SER A C 1
ATOM 941 O O . SER A 1 119 ? -18.486 0.108 20.021 1.00 47.62 119 SER A O 1
#

Mean predicted aligned error: 12.11 Å

Foldseek 3Di:
DDDDDDPPDDDDPPPPDDPDLDKDKDKDKDKDQDPVLLVQLCVQLVVDDDPDPQKDKDKDKDWDQDDPPDDDDDDRRIIIMIMIMMIGSDPVSVVVVVVVSVVSSVVSVVCCVVPVPPD

Sequence (119 aa):
MPNETTRTTCATAAVSRATTHGSHSCEIEVTFPTDLQAEQALQILRVDQEPTDRVSKSFQLVQTKETDEDDKKGGNETVYKLKVRFESKEMKMIRVAVSSFYDYLTVVLKTLQEFDTTS

pLDDT: mean 79.01, std 20.82, range [31.66, 97.31]

Solvent-accessible surface area (backbone atoms only — not comparable to full-atom values): 7620 Å² total; per-residue (Å²): 140,86,80,87,82,84,77,83,76,78,81,80,77,84,77,82,86,67,99,60,102,54,68,41,72,51,78,49,79,45,79,34,95,39,64,66,57,40,51,51,48,48,59,59,60,64,70,64,70,70,96,48,91,64,43,50,79,47,78,45,82,46,80,45,71,61,70,78,94,69,82,92,74,97,59,86,51,68,44,26,32,41,37,37,40,38,37,17,77,42,69,71,50,49,53,52,54,53,52,54,47,52,56,51,49,51,51,50,54,51,48,48,68,75,64,58,77,88,120

=== Feature glossary ===
The record interleaves many kinds of information about one protein. Here is each kind framed as the question it answers.

Q: What known structures does this most resemble?
A: Structural nearest neighbors (via Foldseek easy-search vs the PDB). Reported per hit: target PDB id, E-value, and alignment TM-score. A TM-score above ~0.5 is the conventional threshold for 'same fold'.

Q: Where is each backbone atom in 3D?
A: The mmCIF table is the protein's shape written out atom by atom. For each backbone N, Cα, C, and carbonyl O, it records an (x, y, z) coordinate triple in Å plus the residue type, chain letter, and residue number.

Q: What are the backbone torsion angles?
A: The φ/ψ torsion pair specifies the backbone conformation at each residue. φ rotates about the N–Cα bond, ψ about the Cα–C bond. Steric clashes forbid most of the (φ, ψ) plane — the allowed regions (α-helix basin, β-sheet basin, left-handed helix) are the Ramachandran-allowed regions.

Q: Which residues are buried vs exposed?
A: Solvent-accessible surface area (SASA) is the area in Å² traced out by the centre of a 1.4 Å probe sphere (a water molecule) rolled over the protein's van der Waals surface (Shrake–Rupley / Lee–Richards construction). Buried residues have near-zero SASA; fully exposed residues can exceed 200 Å². The total SASA scales roughly with the number of surface residues.

Q: How confident is the AlphaFold model at each residue?
A: pLDDT is the predic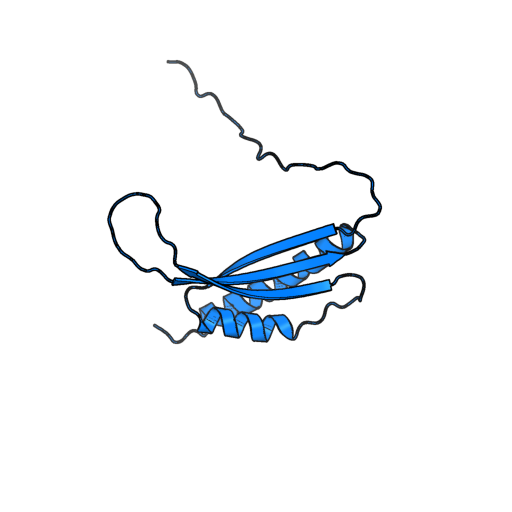ted lDDT-Cα score: AlphaFold's confidence that the local environment of each residue (all inter-atomic distances within 15 Å) is correctly placed. It is a per-residue number between 0 and 100, with higher meaning more reliable.

Q: What does the local fold look like, residue by residue?
A: 3Di is Foldseek's structural alphabet. Each residue is assigned one of twenty discrete states based on how its Cα sits relative to its spatial (not sequential) neighbors. Aligning 3Di strings finds structural homologs roughly as well as full 3D superposition, but orders of magnitude faster.

Q: How big and how compact is the whole molecule?
A: Radius of gyration (Rg) is the root-mean-square distance of Cα atoms from their centroid — a single number for overall size and compactness. A globular domain of N residues has Rg ≈ 2.2·N^0.38 Å; an extended or disordered chain has a much larger Rg. The Cα contact count is the number of residue pairs whose Cα atoms are within 8 Å and are more than four positions apart in sequence — a standard proxy for tertiary packing density. The bounding box is the smallest axis-aligned box enclosing all Cα atoms.

Q: Which residues are in helices, strands, or loops?
A: DSSP 8-state secondary structure assigns each residue one of H (α-helix), G (3₁₀-helix), I (π-helix), E (extended β-strand), B (isolated β-bridge), T (hydrogen-bonded turn), S (bend), or '-' (coil). The assignment is computed from backbone hydrogen-bond geometry via the Kabsch–Sander algorithm.

Q: How mobile is each atom in the crystal?
A: Crystallographic B-factors measure how much each atom's electron density is smeared out, in Å². They rise in mobile loops and surface residues and fall in the buried interior. In AlphaFold models this column is repurposed to hold pLDDT instead.

Q: What if only a Cα trace is available?
A: P-SEA three-state annotation labels each residue as helix, strand, or coil based purely on the geometry of the Cα trace. It serves as a fallback when the full backbone (and thus DSSP) is unavailable.

Q: What family and function is it annotated with?
A: Database cross-references. InterPro integrates a dozen domain/family signature databases into unified entries with residue-range hits. GO terms attach function/process/location labels with evidence codes. CATH codes position the fold in a four-level structural taxonomy. Organism is the NCBI-taxonomy species name.

Q: Are the domains correctly placed relative to each other?
A: Predicted Aligned Error (PAE) is an AlphaFold confidence matrix: entry (i, j) is the expected error in the position of residue j, in ångströms, when the prediction is superimposed on the true structure at residue i. Low PAE within a block of residues means that block is internally rigid and well-predicted; high PAE between two blocks means their relative placement is uncertain even if each block individually is confident.

Q: What do the diagnostic plots show?
A: Three diagnostic plots accompany the record. The Cα contact map visualizes the tertiary structure as a 2D adjacency matrix (8 Å cutoff, sequence-local contacts suppressed). The Ramachandran plot shows the distribution of backbone (φ, ψ) torsions, with points in the α and β basins reflecting secondary structure content. The PAE plot shows AlphaFold's inter-residue confidence as a color matrix.

Q: What is the amino-acid chain?
A: Primary structure: the covalent order of the twenty standard amino acids along the backbone. Two proteins with the same sequence will (almost always) fold to the same structure; two with 30% identity often share a fold but not the details.

Q: What do the rendered images show?
A: The six renders are orthographic views along the three Cartesian axes in both directions. Representation (cartoon, sticks, or surface) and color scheme (sequence-rainbow or by-chain) vary across proteins so the training set covers all the common visualization conventions.